Protein AF-A0A8T6WT85-F1 (afdb_monomer_lite)

Structure (mmCIF, N/CA/C/O backbone):
data_AF-A0A8T6WT85-F1
#
_entry.id   AF-A0A8T6WT85-F1
#
loop_
_atom_site.group_PDB
_atom_site.id
_atom_site.type_symbol
_atom_site.label_atom_id
_atom_site.label_alt_id
_atom_site.label_comp_id
_atom_site.label_asym_id
_atom_site.label_entity_id
_atom_site.label_seq_id
_atom_site.pdbx_PDB_ins_code
_atom_site.Cartn_x
_atom_site.Cartn_y
_atom_site.Cartn_z
_atom_site.occupancy
_atom_site.B_iso_or_equiv
_atom_site.auth_seq_id
_atom_site.auth_comp_id
_atom_site.auth_asym_id
_atom_site.auth_atom_id
_atom_site.pdbx_PDB_model_num
ATOM 1 N N . MET A 1 1 ? 33.514 -10.242 -22.398 1.00 63.69 1 MET A N 1
ATOM 2 C CA . MET A 1 1 ? 32.867 -10.923 -21.257 1.00 63.69 1 MET A CA 1
ATOM 3 C C . MET A 1 1 ? 32.675 -10.027 -20.034 1.00 63.69 1 MET A C 1
ATOM 5 O O . MET A 1 1 ? 31.531 -9.690 -19.778 1.00 63.69 1 MET A O 1
ATOM 9 N N . GLU A 1 2 ? 33.706 -9.584 -19.298 1.00 67.69 2 GLU A N 1
ATOM 10 C CA . GLU A 1 2 ? 33.487 -8.752 -18.084 1.00 67.69 2 GLU A CA 1
ATOM 11 C C . GLU A 1 2 ? 32.834 -7.386 -18.389 1.00 67.69 2 GLU A C 1
ATOM 13 O O . GLU A 1 2 ? 31.820 -7.047 -17.781 1.00 67.69 2 GLU A O 1
ATOM 18 N N . ASN A 1 3 ? 33.302 -6.681 -19.428 1.00 79.44 3 ASN A N 1
ATOM 19 C CA . ASN A 1 3 ? 32.714 -5.405 -19.875 1.00 79.44 3 ASN A CA 1
ATOM 20 C C . ASN A 1 3 ? 31.268 -5.525 -20.393 1.00 79.44 3 ASN A C 1
ATOM 22 O O . ASN A 1 3 ? 30.471 -4.600 -20.250 1.00 79.44 3 ASN A O 1
ATOM 26 N N . GLU A 1 4 ? 30.903 -6.658 -20.994 1.00 85.56 4 GLU A N 1
ATOM 27 C CA . GLU A 1 4 ? 29.537 -6.890 -21.487 1.00 85.56 4 GLU A CA 1
ATOM 28 C C . GLU A 1 4 ? 28.575 -7.153 -20.324 1.00 85.56 4 GLU A C 1
ATOM 30 O O . GLU A 1 4 ? 27.457 -6.642 -20.320 1.00 85.56 4 GLU A O 1
ATOM 35 N N . VAL A 1 5 ? 29.018 -7.890 -19.298 1.00 89.56 5 VAL A N 1
ATOM 36 C CA . VAL A 1 5 ? 28.224 -8.142 -18.085 1.00 89.56 5 VAL A CA 1
ATOM 37 C C . VAL A 1 5 ? 27.997 -6.853 -17.295 1.00 89.56 5 VAL A C 1
ATOM 39 O O . VAL A 1 5 ? 26.894 -6.635 -16.792 1.00 89.56 5 VAL A O 1
ATOM 42 N N . GLU A 1 6 ? 29.004 -5.987 -17.186 1.00 90.38 6 GLU A N 1
ATOM 43 C CA . GLU A 1 6 ? 28.862 -4.687 -16.521 1.00 90.38 6 GLU A CA 1
ATOM 44 C C . GLU A 1 6 ? 27.916 -3.753 -17.288 1.00 90.38 6 GLU A C 1
ATOM 46 O O . GLU A 1 6 ? 27.007 -3.171 -16.695 1.00 90.38 6 GLU A O 1
ATOM 51 N N . THR A 1 7 ? 28.043 -3.702 -18.617 1.00 91.31 7 THR A N 1
ATOM 52 C CA . THR A 1 7 ? 27.139 -2.922 -19.476 1.00 91.31 7 THR A CA 1
ATOM 53 C C . THR A 1 7 ? 25.688 -3.390 -19.326 1.00 91.31 7 THR A C 1
ATOM 55 O O . THR A 1 7 ? 24.792 -2.571 -19.129 1.00 91.31 7 THR A O 1
ATOM 58 N N . LEU A 1 8 ? 25.446 -4.707 -19.321 1.00 92.56 8 LEU A N 1
ATOM 59 C CA . LEU A 1 8 ? 24.108 -5.271 -19.114 1.00 92.56 8 LEU A CA 1
ATOM 60 C C . LEU A 1 8 ? 23.527 -4.921 -17.740 1.00 92.56 8 LEU A C 1
ATOM 62 O O . LEU A 1 8 ? 22.345 -4.589 -17.644 1.00 92.56 8 LEU A O 1
ATOM 66 N N . LYS A 1 9 ? 24.336 -4.970 -16.673 1.00 93.19 9 LYS A N 1
ATOM 67 C CA . LYS A 1 9 ? 23.891 -4.569 -15.328 1.00 93.19 9 LYS A CA 1
ATOM 68 C C . LYS A 1 9 ? 23.457 -3.106 -15.303 1.00 93.19 9 LYS A C 1
ATOM 70 O O . LYS A 1 9 ? 22.381 -2.816 -14.786 1.00 93.19 9 LYS A O 1
ATOM 75 N N . ASN A 1 10 ? 24.243 -2.218 -15.909 1.00 92.56 10 ASN A N 1
ATOM 76 C CA . ASN A 1 10 ? 23.917 -0.794 -15.977 1.00 92.56 10 ASN A CA 1
ATOM 77 C C . ASN A 1 10 ? 22.600 -0.559 -16.731 1.00 92.56 10 ASN A C 1
ATOM 79 O O . ASN A 1 10 ? 21.707 0.104 -16.205 1.00 92.56 10 ASN A O 1
ATOM 83 N N . SER A 1 11 ? 22.411 -1.194 -17.893 1.00 92.38 11 SER A N 1
ATOM 84 C CA . SER A 1 11 ? 21.152 -1.093 -18.646 1.00 92.38 11 SER A CA 1
ATOM 85 C C . SER A 1 11 ? 19.944 -1.639 -17.872 1.00 92.38 11 SER A C 1
ATOM 87 O O . SER A 1 11 ? 18.855 -1.070 -17.945 1.00 92.38 11 SER A O 1
ATOM 89 N N . ILE A 1 12 ? 20.107 -2.717 -17.096 1.00 94.25 12 ILE A N 1
ATOM 90 C CA . ILE A 1 12 ? 19.036 -3.255 -16.241 1.00 94.25 12 ILE A CA 1
ATOM 91 C C . ILE A 1 12 ? 18.649 -2.252 -15.147 1.00 94.25 12 ILE A C 1
ATOM 93 O O . ILE A 1 12 ? 17.458 -2.060 -14.891 1.00 94.25 12 ILE A O 1
ATOM 97 N N . GLU A 1 13 ? 19.619 -1.609 -14.499 1.00 94.06 13 GLU A N 1
ATOM 98 C CA . GLU A 1 13 ? 19.346 -0.615 -13.454 1.00 94.06 13 GLU A CA 1
ATOM 99 C C . GLU A 1 13 ? 18.691 0.658 -14.013 1.00 94.06 13 GLU A C 1
ATOM 101 O O . GLU A 1 13 ? 17.758 1.197 -13.404 1.00 94.06 13 GLU A O 1
ATOM 106 N N . GLU A 1 14 ? 19.086 1.097 -15.209 1.00 93.12 14 GLU A N 1
ATOM 107 C CA . GLU A 1 14 ? 18.413 2.187 -15.923 1.00 93.12 14 GLU A CA 1
ATOM 108 C C . GLU A 1 14 ? 16.959 1.829 -16.255 1.00 93.12 14 GLU A C 1
ATOM 110 O O . GLU A 1 14 ? 16.042 2.596 -15.945 1.00 93.12 14 GLU A O 1
ATOM 115 N N . LEU A 1 15 ? 16.716 0.635 -16.805 1.00 92.88 15 LEU A N 1
ATOM 116 C CA . LEU A 1 15 ? 15.365 0.155 -17.111 1.00 92.88 15 LEU A CA 1
ATOM 117 C C . LEU A 1 15 ? 14.492 0.064 -15.854 1.00 92.88 15 LEU A C 1
ATOM 119 O O . LEU A 1 15 ? 13.346 0.522 -15.867 1.00 92.88 15 LEU A O 1
ATOM 123 N N . LYS A 1 16 ? 15.025 -0.463 -14.743 1.00 88.25 16 LYS A N 1
ATOM 124 C CA . LYS A 1 16 ? 14.325 -0.478 -13.446 1.00 88.25 16 LYS A CA 1
ATOM 125 C C . LYS A 1 16 ? 13.972 0.935 -12.986 1.00 88.25 16 LYS A C 1
ATOM 127 O O . LYS A 1 16 ? 12.857 1.166 -12.513 1.00 88.25 16 LYS A O 1
ATOM 132 N N . SER A 1 17 ? 14.893 1.881 -13.148 1.00 88.75 17 SER A N 1
ATOM 133 C CA . SER A 1 17 ? 14.694 3.281 -12.767 1.00 88.75 17 SER A CA 1
ATOM 134 C C . SER A 1 17 ? 13.601 3.951 -13.603 1.00 88.75 17 SER A C 1
ATOM 136 O O . SER A 1 17 ? 12.717 4.608 -13.046 1.00 88.75 17 SER A O 1
ATOM 138 N N . LEU A 1 18 ? 13.589 3.725 -14.921 1.00 89.00 18 LEU A N 1
ATOM 139 C CA . LEU A 1 18 ? 12.552 4.225 -15.828 1.00 89.00 18 LEU A CA 1
ATOM 140 C C . LEU A 1 18 ? 11.178 3.619 -15.515 1.00 89.00 18 LEU A C 1
ATOM 142 O O . LEU A 1 18 ? 10.197 4.353 -15.370 1.00 89.00 18 LEU A O 1
ATOM 146 N N . LEU A 1 19 ? 11.105 2.297 -15.326 1.00 87.81 19 LEU A N 1
ATOM 147 C CA . LEU A 1 19 ? 9.871 1.606 -14.939 1.00 87.81 19 LEU A CA 1
ATOM 148 C C . LEU A 1 19 ? 9.319 2.147 -13.619 1.00 87.81 19 LEU A C 1
ATOM 150 O O . LEU A 1 19 ? 8.116 2.396 -13.499 1.00 87.81 19 LEU A O 1
ATOM 154 N N . LYS A 1 20 ? 10.195 2.391 -12.641 1.00 86.06 20 LYS A N 1
ATOM 155 C CA . LYS A 1 20 ? 9.823 3.007 -11.368 1.00 86.06 20 LYS A CA 1
ATOM 156 C C . LYS A 1 20 ? 9.299 4.433 -11.565 1.00 86.06 20 LYS A C 1
ATOM 158 O O . LYS A 1 20 ? 8.265 4.781 -10.997 1.00 86.06 20 LYS A O 1
ATOM 163 N N . ALA A 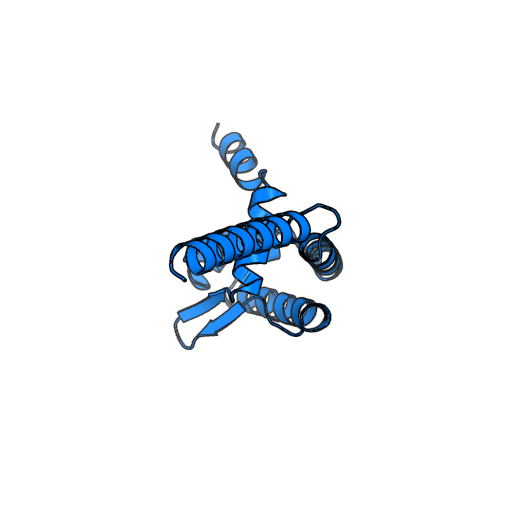1 21 ? 9.954 5.249 -12.390 1.00 85.38 21 ALA A N 1
ATOM 164 C CA . ALA A 1 21 ? 9.518 6.616 -12.670 1.00 85.38 21 ALA A CA 1
ATOM 165 C C . ALA A 1 21 ? 8.118 6.660 -13.308 1.00 85.38 21 ALA A C 1
ATOM 167 O O . ALA A 1 21 ? 7.263 7.422 -12.845 1.00 85.38 21 ALA A O 1
ATOM 168 N N . ILE A 1 22 ? 7.862 5.801 -14.301 1.00 87.81 22 ILE A N 1
ATOM 169 C CA . ILE A 1 22 ? 6.554 5.661 -14.961 1.00 87.81 22 ILE A CA 1
ATOM 170 C C . ILE A 1 22 ? 5.500 5.189 -13.957 1.00 87.81 22 ILE A C 1
ATOM 172 O O . ILE A 1 22 ? 4.434 5.801 -13.845 1.00 87.81 22 ILE A O 1
ATOM 176 N N . SER A 1 23 ? 5.820 4.151 -13.179 1.00 86.56 23 SER A N 1
ATOM 177 C CA . SER A 1 23 ? 4.916 3.556 -12.187 1.00 86.56 23 SER A CA 1
ATOM 178 C C . SER A 1 23 ? 4.429 4.569 -11.151 1.00 86.56 23 SER A C 1
ATOM 180 O O . SER A 1 23 ? 3.256 4.562 -10.777 1.00 86.56 23 SER A O 1
ATOM 182 N N . LEU A 1 24 ? 5.320 5.466 -10.716 1.00 86.25 24 LEU A N 1
ATOM 183 C CA . LEU A 1 24 ? 5.057 6.482 -9.694 1.00 86.25 24 LEU A CA 1
ATOM 184 C C . LEU A 1 24 ? 4.582 7.834 -10.266 1.00 86.25 24 LEU A C 1
ATOM 186 O O . LEU A 1 24 ? 4.491 8.814 -9.519 1.00 86.25 24 LEU A O 1
ATOM 190 N N . SER A 1 25 ? 4.337 7.924 -11.576 1.00 85.81 25 SER A N 1
ATOM 191 C CA . SER A 1 25 ? 3.861 9.141 -12.243 1.00 85.81 25 SER A CA 1
ATOM 192 C C . SER A 1 25 ? 2.349 9.355 -12.063 1.00 85.81 25 SER A C 1
ATOM 194 O O . SER A 1 25 ? 1.616 8.441 -11.686 1.00 85.81 25 SER A O 1
ATOM 196 N N . LYS A 1 26 ? 1.853 10.558 -12.388 1.00 79.06 26 LYS A N 1
ATOM 197 C CA . LYS A 1 26 ? 0.412 10.888 -12.348 1.00 79.06 26 LYS A CA 1
ATOM 198 C C . LYS A 1 26 ? -0.432 10.129 -13.378 1.00 79.06 26 LYS A C 1
ATOM 200 O O . LYS A 1 26 ? -1.643 10.092 -13.244 1.00 79.06 26 LYS A O 1
ATOM 205 N N . MET A 1 27 ? 0.179 9.537 -14.400 1.00 87.12 27 MET A N 1
ATOM 206 C CA . MET A 1 27 ? -0.513 8.663 -15.360 1.00 87.12 27 MET A CA 1
ATOM 207 C C . MET A 1 27 ? -0.231 7.181 -15.085 1.00 87.12 27 MET A C 1
ATOM 209 O O . MET A 1 27 ? -0.745 6.308 -15.780 1.00 87.12 27 MET A O 1
ATOM 213 N N . GLY A 1 28 ? 0.584 6.899 -14.066 1.00 90.44 28 GLY A N 1
ATOM 214 C CA . GLY A 1 28 ? 1.071 5.570 -13.756 1.00 90.44 28 GLY A CA 1
ATOM 215 C C . GLY A 1 28 ? 0.020 4.665 -13.110 1.00 90.44 28 GLY A C 1
ATOM 216 O O . GLY A 1 28 ? -0.981 5.133 -12.557 1.00 90.44 28 GLY A O 1
ATOM 217 N N . PRO A 1 29 ? 0.273 3.349 -13.112 1.00 92.31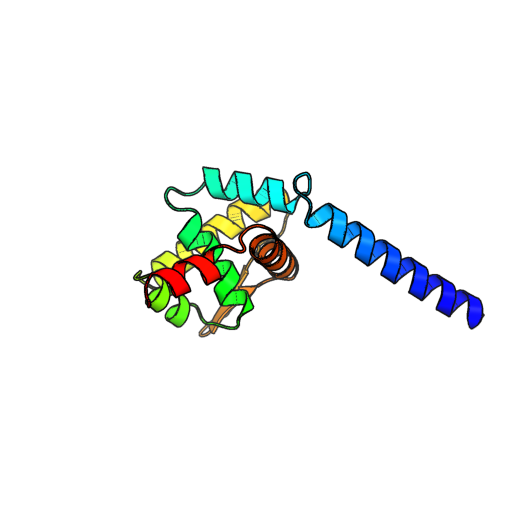 29 PRO A N 1
ATOM 218 C CA . PRO A 1 29 ? -0.615 2.350 -12.532 1.00 92.31 29 PRO A CA 1
ATOM 219 C C . PRO A 1 29 ? -0.930 2.602 -11.047 1.00 92.31 29 PRO A C 1
ATOM 221 O O . PRO A 1 29 ? -2.068 2.412 -10.625 1.00 92.31 29 PRO A O 1
ATOM 224 N N . PHE A 1 30 ? 0.015 3.115 -10.247 1.00 93.81 30 PHE A N 1
ATOM 225 C CA . PHE A 1 30 ? -0.256 3.416 -8.834 1.00 93.81 30 PHE A CA 1
ATOM 226 C C . PHE A 1 30 ? -1.129 4.656 -8.624 1.00 93.81 30 PHE A C 1
ATOM 228 O O . PHE A 1 30 ? -1.873 4.712 -7.643 1.00 93.81 30 PHE A O 1
ATOM 235 N N . HIS A 1 31 ? -1.109 5.616 -9.555 1.00 93.06 31 HIS A N 1
ATOM 236 C CA . HIS A 1 31 ? -2.083 6.703 -9.550 1.00 93.06 31 HIS A CA 1
ATOM 237 C C . HIS A 1 31 ? -3.492 6.167 -9.803 1.00 93.06 31 HIS A C 1
ATOM 239 O O . HIS A 1 31 ? -4.407 6.454 -9.035 1.00 93.06 31 HIS A O 1
ATOM 245 N N . GLN A 1 32 ? -3.653 5.321 -10.822 1.00 93.44 32 GLN A N 1
ATOM 246 C CA . GLN A 1 32 ? -4.942 4.710 -11.151 1.00 93.44 32 GLN A CA 1
ATOM 247 C C . GLN A 1 32 ? -5.475 3.835 -10.006 1.00 93.44 32 GLN A C 1
ATOM 249 O O . GLN A 1 32 ? -6.655 3.933 -9.659 1.00 93.44 32 GLN A O 1
ATOM 254 N N . LEU A 1 33 ? -4.606 3.044 -9.364 1.00 94.44 33 LEU A N 1
ATOM 255 C CA . LEU A 1 33 ? -4.956 2.294 -8.157 1.00 94.44 33 LEU A CA 1
ATOM 256 C C . LEU A 1 33 ? -5.438 3.233 -7.038 1.00 94.44 33 LEU A C 1
ATOM 258 O O . LEU A 1 33 ? -6.475 2.977 -6.427 1.00 94.44 33 LEU A O 1
ATOM 262 N N . ASN A 1 34 ? -4.719 4.329 -6.777 1.00 94.00 34 ASN A N 1
ATOM 263 C CA . ASN A 1 34 ? -5.100 5.293 -5.743 1.00 94.00 34 ASN A CA 1
ATOM 264 C C . ASN A 1 34 ? -6.473 5.918 -6.018 1.00 94.00 34 ASN A C 1
ATOM 266 O O . ASN A 1 34 ? -7.270 6.077 -5.099 1.00 94.00 34 ASN A O 1
ATOM 270 N N . GLU A 1 35 ? -6.785 6.234 -7.275 1.00 93.25 35 GLU A N 1
ATOM 271 C CA . GLU A 1 35 ? -8.106 6.744 -7.650 1.00 93.25 35 GLU A CA 1
ATOM 272 C C . GLU A 1 35 ? -9.214 5.701 -7.427 1.00 93.25 35 GLU A C 1
ATOM 274 O O . GLU A 1 35 ? -10.293 6.043 -6.938 1.00 93.25 35 GLU A O 1
ATOM 279 N N . ARG A 1 36 ? -8.952 4.412 -7.691 1.00 93.38 36 ARG A N 1
ATOM 280 C CA . ARG A 1 36 ? -9.892 3.328 -7.345 1.00 93.38 36 ARG A CA 1
ATOM 281 C C . ARG A 1 36 ? -10.089 3.204 -5.836 1.00 93.38 36 ARG A C 1
ATOM 283 O O . ARG A 1 36 ? -11.224 3.101 -5.376 1.00 93.38 36 ARG A O 1
ATOM 290 N N . ILE A 1 37 ? -9.010 3.285 -5.059 1.00 93.19 37 ILE A N 1
ATOM 291 C CA . ILE A 1 37 ? -9.074 3.281 -3.593 1.00 93.19 37 ILE A CA 1
ATOM 292 C C . ILE A 1 37 ? -9.885 4.483 -3.096 1.00 93.19 37 ILE A C 1
ATOM 294 O O . ILE A 1 37 ? -10.791 4.313 -2.291 1.00 93.19 37 ILE A O 1
ATOM 298 N N . LYS A 1 38 ? -9.665 5.694 -3.610 1.00 91.94 38 LYS A N 1
ATOM 299 C CA . LYS A 1 38 ? -10.472 6.862 -3.215 1.00 91.94 38 LYS A CA 1
ATOM 300 C C .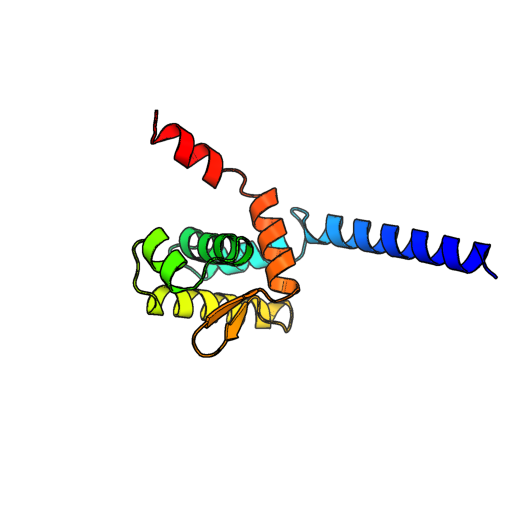 LYS A 1 38 ? -11.968 6.661 -3.451 1.00 91.94 38 LYS A C 1
ATOM 302 O O . LYS A 1 38 ? -12.764 7.018 -2.592 1.00 91.94 38 LYS A O 1
ATOM 307 N N . LYS A 1 39 ? -12.351 6.039 -4.570 1.00 91.00 39 LYS A N 1
ATOM 308 C CA . LYS A 1 39 ? -13.756 5.710 -4.873 1.00 91.00 39 LYS A CA 1
ATOM 309 C C . LYS A 1 39 ? -14.315 4.602 -3.974 1.00 91.00 39 LYS A C 1
ATOM 311 O O . LYS A 1 39 ? -15.497 4.617 -3.648 1.00 91.00 39 LYS A O 1
ATOM 316 N N . GLY A 1 40 ? -13.476 3.652 -3.564 1.00 87.12 40 GLY A N 1
ATOM 317 C CA . GLY A 1 40 ? -13.870 2.504 -2.746 1.00 87.12 40 GLY A CA 1
ATOM 318 C C . GLY A 1 40 ? -14.078 2.801 -1.258 1.00 87.12 40 GLY A C 1
ATOM 319 O O . GLY A 1 40 ? -14.626 1.958 -0.550 1.00 87.12 40 GLY A O 1
ATOM 320 N N . PHE A 1 41 ? -13.667 3.968 -0.752 1.00 89.06 41 PHE A N 1
ATOM 321 C CA . PHE A 1 41 ? -13.707 4.280 0.679 1.00 89.06 41 PHE A CA 1
ATOM 322 C C . PHE A 1 41 ? -14.368 5.631 0.965 1.00 89.06 41 PHE A C 1
ATOM 324 O O . PHE A 1 41 ? -13.989 6.650 0.405 1.00 89.06 41 PHE A O 1
ATOM 331 N N . ARG A 1 42 ? -15.267 5.671 1.962 1.00 82.31 42 ARG A N 1
ATOM 332 C CA . ARG A 1 42 ? -15.827 6.934 2.492 1.00 82.31 42 ARG A CA 1
ATOM 333 C C . ARG A 1 42 ? -14.757 7.842 3.116 1.00 82.31 42 ARG A C 1
ATOM 335 O O . ARG A 1 42 ? -14.893 9.056 3.107 1.00 82.31 42 ARG A O 1
ATOM 342 N N . SER A 1 43 ? -13.704 7.242 3.672 1.00 80.94 43 SER A N 1
ATOM 343 C CA . SER A 1 43 ? -12.506 7.930 4.161 1.00 80.94 43 SER A CA 1
ATOM 344 C C . SER A 1 43 ? -11.284 7.171 3.657 1.00 80.94 43 SER A C 1
ATOM 346 O O . SER A 1 43 ? -10.827 6.210 4.284 1.00 80.94 43 SER A O 1
ATOM 348 N N . SER A 1 44 ? -10.804 7.560 2.476 1.00 88.19 44 SER A N 1
ATOM 349 C CA . SER A 1 44 ? -9.611 6.977 1.861 1.00 88.19 44 SER A CA 1
ATOM 350 C C . SER A 1 44 ? -8.329 7.368 2.595 1.00 88.19 44 SER A C 1
ATOM 352 O O . SER A 1 44 ? -7.391 6.583 2.600 1.00 88.19 44 SER A O 1
ATOM 354 N N . GLU A 1 45 ? -8.315 8.530 3.261 1.00 90.06 45 GLU A N 1
ATOM 355 C CA . GLU A 1 45 ? -7.168 9.051 4.020 1.00 90.06 45 GLU A CA 1
ATOM 356 C C . GLU A 1 45 ? -6.697 8.031 5.062 1.00 90.06 45 GLU A C 1
ATOM 358 O O . GLU A 1 45 ? -5.589 7.519 4.938 1.00 90.06 45 GLU A O 1
ATOM 363 N N . LYS A 1 46 ? -7.582 7.582 5.969 1.00 90.94 46 LYS A N 1
ATOM 364 C CA . LYS A 1 46 ? -7.242 6.561 6.981 1.00 90.94 46 LYS A CA 1
ATOM 365 C C . LYS A 1 46 ? -6.712 5.254 6.369 1.00 90.94 46 LYS A C 1
ATOM 367 O O . LYS A 1 46 ? -5.870 4.594 6.970 1.00 90.94 46 LYS A O 1
ATOM 372 N N . ALA A 1 47 ? -7.207 4.861 5.192 1.00 92.06 47 ALA A N 1
ATOM 373 C CA . ALA A 1 47 ? -6.743 3.657 4.502 1.00 92.06 47 ALA A CA 1
ATOM 374 C C . ALA A 1 47 ? -5.322 3.848 3.934 1.00 92.06 47 ALA A C 1
ATOM 376 O O . ALA A 1 47 ? -4.447 3.010 4.143 1.00 92.06 47 ALA A O 1
ATOM 377 N N . THR A 1 48 ? -5.057 4.985 3.287 1.00 94.62 48 THR A N 1
ATOM 378 C CA . THR A 1 48 ? -3.720 5.323 2.780 1.00 94.62 48 THR A CA 1
ATOM 379 C C . THR A 1 48 ? -2.705 5.555 3.900 1.00 94.62 48 THR A C 1
ATOM 381 O O . THR A 1 48 ? -1.569 5.096 3.782 1.00 94.62 48 THR A O 1
ATOM 384 N N . THR A 1 49 ? -3.109 6.164 5.021 1.00 94.19 49 THR A N 1
ATOM 385 C CA . THR A 1 49 ? -2.256 6.331 6.205 1.00 94.19 49 THR A CA 1
ATOM 386 C C . THR A 1 49 ? -1.845 4.971 6.769 1.00 94.19 49 THR A C 1
ATOM 388 O O . THR A 1 49 ? -0.677 4.782 7.091 1.00 94.19 49 THR A O 1
ATOM 391 N N . ALA A 1 50 ? -2.746 3.980 6.814 1.00 95.19 50 ALA A N 1
ATOM 392 C CA . ALA A 1 50 ? -2.396 2.631 7.267 1.00 95.19 50 ALA A CA 1
ATOM 393 C C . ALA A 1 50 ? -1.264 2.006 6.426 1.00 95.19 50 ALA A C 1
ATOM 395 O O . ALA A 1 50 ? -0.325 1.449 6.987 1.00 95.19 50 ALA A O 1
ATOM 396 N N . ILE A 1 51 ? -1.292 2.155 5.095 1.00 96.62 51 ILE A N 1
ATOM 397 C CA . ILE A 1 51 ? -0.203 1.691 4.213 1.00 96.62 51 ILE A CA 1
ATOM 398 C C . ILE A 1 51 ? 1.118 2.420 4.499 1.00 96.62 51 ILE A C 1
ATOM 400 O O . ILE A 1 51 ? 2.174 1.785 4.552 1.00 96.62 51 ILE A O 1
ATOM 404 N N . ILE A 1 52 ? 1.075 3.741 4.694 1.00 95.56 52 ILE A N 1
ATOM 405 C CA . ILE A 1 52 ? 2.267 4.543 5.007 1.00 95.56 52 ILE A CA 1
ATOM 406 C C . ILE A 1 52 ? 2.883 4.104 6.339 1.00 95.56 52 ILE A C 1
ATOM 408 O O . ILE A 1 52 ? 4.099 3.963 6.445 1.00 95.56 52 ILE A O 1
ATOM 412 N N . GLU A 1 53 ? 2.064 3.866 7.358 1.00 95.06 53 GLU A N 1
ATOM 413 C CA . GLU A 1 53 ? 2.546 3.467 8.680 1.00 95.06 53 GLU A CA 1
ATOM 414 C C . GLU A 1 53 ? 3.077 2.025 8.693 1.00 95.06 53 GLU A C 1
ATOM 416 O O . GLU A 1 53 ? 4.110 1.776 9.314 1.00 95.06 53 GLU A O 1
ATOM 421 N N . LEU A 1 54 ? 2.483 1.109 7.915 1.00 95.75 54 LEU A N 1
ATOM 422 C CA . LEU A 1 54 ? 3.066 -0.218 7.673 1.00 95.75 54 LEU A CA 1
ATOM 423 C C . LEU A 1 54 ? 4.460 -0.120 7.035 1.00 95.75 54 LEU A C 1
ATOM 425 O O . LEU A 1 54 ? 5.358 -0.878 7.398 1.00 95.75 54 LEU A O 1
ATOM 429 N N . ARG A 1 55 ? 4.684 0.832 6.113 1.00 95.44 55 ARG A N 1
ATOM 430 C CA . ARG A 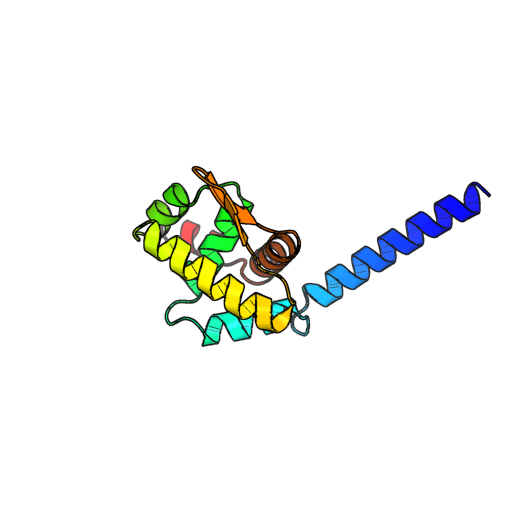1 55 ? 6.018 1.072 5.522 1.00 95.44 55 ARG A CA 1
ATOM 431 C C . ARG A 1 55 ? 7.041 1.503 6.575 1.00 95.44 55 ARG A C 1
ATOM 433 O O . ARG A 1 55 ? 8.212 1.160 6.448 1.00 95.44 55 ARG A O 1
ATOM 440 N N . LYS A 1 56 ? 6.608 2.237 7.603 1.00 93.56 56 LYS A N 1
ATOM 441 C CA . LYS A 1 56 ? 7.450 2.664 8.734 1.00 93.56 56 LYS A CA 1
ATOM 442 C C . LYS A 1 56 ? 7.724 1.538 9.739 1.00 93.56 56 LYS A C 1
ATOM 444 O O . LYS A 1 56 ? 8.429 1.772 10.712 1.00 93.56 56 LYS A O 1
ATOM 449 N N . GLY A 1 57 ? 7.183 0.340 9.512 1.00 92.81 57 GLY A N 1
ATOM 450 C CA . GLY A 1 57 ? 7.378 -0.823 10.374 1.00 92.81 57 GLY A CA 1
ATOM 451 C C . GLY A 1 57 ? 6.391 -0.924 11.534 1.00 92.81 57 GLY A C 1
ATOM 452 O O . GLY A 1 57 ? 6.590 -1.779 12.391 1.00 92.81 57 GLY A O 1
ATOM 453 N N . LYS A 1 58 ? 5.341 -0.091 11.564 1.00 93.44 58 LYS A N 1
ATOM 454 C CA . LYS A 1 58 ? 4.323 -0.160 12.616 1.00 93.44 58 LYS A CA 1
ATOM 455 C C . LYS A 1 58 ? 3.433 -1.377 12.457 1.00 93.44 58 LYS A C 1
ATOM 457 O O . LYS A 1 58 ? 3.063 -1.742 11.339 1.00 93.44 58 LYS A O 1
ATOM 462 N N . ASP A 1 59 ? 3.036 -1.959 13.578 1.00 93.25 59 ASP A N 1
ATOM 463 C CA . ASP A 1 59 ? 2.069 -3.043 13.595 1.00 93.25 59 ASP A CA 1
ATOM 464 C C . ASP A 1 59 ? 0.616 -2.534 13.489 1.00 93.25 59 ASP A C 1
ATOM 466 O O . ASP A 1 59 ? 0.307 -1.341 13.536 1.00 93.25 59 ASP A O 1
ATOM 470 N N . THR A 1 60 ? -0.328 -3.461 13.315 1.00 93.00 60 THR A N 1
ATOM 471 C CA . THR A 1 60 ? -1.751 -3.117 13.164 1.00 93.00 60 THR A CA 1
ATOM 472 C C . THR A 1 60 ? -2.348 -2.437 14.399 1.00 93.00 60 THR A C 1
ATOM 474 O O . THR A 1 60 ? -3.306 -1.681 14.251 1.00 93.00 60 THR A O 1
ATOM 477 N N . LYS A 1 61 ? -1.827 -2.708 15.600 1.00 92.81 61 LYS A N 1
ATOM 478 C CA . LYS A 1 61 ? -2.306 -2.098 16.843 1.00 92.81 61 LYS A CA 1
ATOM 479 C C . LYS A 1 61 ? -1.836 -0.647 16.926 1.00 92.81 61 LYS A C 1
ATOM 481 O O . LYS A 1 61 ? -2.671 0.231 17.093 1.00 92.81 61 LYS A O 1
ATOM 486 N N . GLU A 1 62 ? -0.557 -0.386 16.679 1.00 94.62 62 GLU A N 1
ATOM 487 C CA . GLU A 1 62 ? -0.002 0.973 16.650 1.00 94.62 62 GLU A CA 1
ATOM 488 C C . GLU A 1 62 ? -0.689 1.860 15.600 1.00 94.62 62 GLU A C 1
ATOM 490 O O . GLU A 1 62 ? -0.917 3.053 15.811 1.00 94.62 62 GLU A O 1
ATOM 495 N N . ILE A 1 63 ? -1.044 1.278 14.450 1.00 95.44 63 ILE A N 1
ATOM 496 C CA . ILE A 1 63 ? -1.811 1.972 13.409 1.00 95.44 63 ILE A CA 1
ATOM 497 C C . ILE A 1 63 ? -3.230 2.283 13.887 1.00 95.44 63 ILE A C 1
ATOM 499 O O . ILE A 1 63 ? -3.742 3.367 13.612 1.00 95.44 63 ILE A O 1
ATOM 503 N N . ALA A 1 64 ? -3.874 1.341 14.574 1.00 94.44 64 ALA A N 1
ATOM 504 C CA . ALA A 1 64 ? -5.224 1.513 15.098 1.00 94.44 64 ALA A CA 1
ATOM 505 C C . ALA A 1 64 ? -5.283 2.662 16.112 1.00 94.44 64 ALA A C 1
ATOM 507 O O . ALA A 1 64 ? -6.120 3.553 15.963 1.00 94.44 64 ALA A O 1
ATOM 508 N N . ASP A 1 65 ? -4.321 2.692 17.037 1.00 95.19 65 ASP A N 1
ATOM 509 C CA . ASP A 1 65 ? -4.173 3.746 18.041 1.00 95.19 65 ASP A CA 1
ATOM 510 C C . ASP A 1 65 ? -3.953 5.114 17.370 1.00 95.19 65 ASP A C 1
ATOM 512 O O . ASP A 1 65 ? -4.628 6.089 17.691 1.00 95.19 65 ASP A O 1
ATOM 516 N N . LYS A 1 66 ? -3.081 5.189 16.352 1.00 93.69 66 LYS A N 1
ATOM 517 C CA . LYS A 1 66 ? -2.837 6.433 15.599 1.00 93.69 66 LYS A CA 1
ATOM 518 C C . LYS A 1 66 ? -4.071 6.940 14.845 1.00 93.69 66 LYS A C 1
ATOM 520 O O . LYS A 1 66 ? -4.233 8.144 14.663 1.00 93.69 66 LYS A O 1
ATOM 525 N N . LEU A 1 67 ? -4.895 6.032 14.332 1.00 93.00 67 LEU A N 1
ATOM 526 C CA . LEU A 1 67 ? -6.067 6.374 13.527 1.00 93.00 67 LEU A CA 1
ATOM 527 C C . LEU A 1 67 ? -7.338 6.576 14.361 1.00 93.00 67 LEU A C 1
ATOM 529 O O . LEU A 1 67 ? -8.382 6.881 13.763 1.00 93.00 67 LEU A O 1
ATOM 533 N N . ASP A 1 68 ? -7.247 6.401 15.682 1.00 93.81 68 ASP A N 1
ATOM 534 C CA . ASP A 1 68 ? -8.364 6.404 16.628 1.00 93.81 68 ASP A CA 1
ATOM 535 C C . ASP A 1 68 ? -9.501 5.478 16.156 1.00 93.81 68 ASP A C 1
ATOM 537 O O . ASP A 1 68 ? -10.631 5.883 15.873 1.00 93.81 68 ASP A O 1
ATOM 541 N N . VAL A 1 69 ? -9.151 4.212 15.907 1.00 93.50 69 VAL A N 1
ATOM 542 C CA . VAL A 1 69 ? -10.085 3.157 15.486 1.00 93.50 69 VAL A CA 1
ATOM 543 C C . VAL A 1 69 ? -9.695 1.821 16.111 1.00 93.50 69 VAL A C 1
ATOM 545 O O . VAL A 1 69 ? -8.557 1.612 16.508 1.00 93.50 69 VAL A O 1
ATOM 548 N N . GLY A 1 70 ? -10.613 0.853 16.134 1.00 94.50 70 GLY A N 1
ATOM 549 C CA . GLY A 1 70 ? -10.275 -0.505 16.566 1.00 94.50 70 GLY A CA 1
ATOM 550 C C . GLY A 1 70 ? -9.339 -1.237 15.578 1.00 94.50 70 GLY A C 1
ATOM 551 O O . GLY A 1 70 ? -9.489 -1.069 14.363 1.00 94.50 70 GLY A O 1
ATOM 552 N N . PRO A 1 71 ? -8.456 -2.152 16.039 1.00 93.75 71 PRO A N 1
ATOM 553 C CA . PRO A 1 71 ? -7.569 -2.937 15.166 1.00 93.75 71 PRO A CA 1
ATOM 554 C C . PRO A 1 71 ? -8.296 -3.726 14.072 1.00 93.75 71 PRO A C 1
ATOM 556 O O . PRO A 1 71 ? -7.766 -3.921 12.980 1.00 93.75 71 PRO A O 1
ATOM 559 N N . ARG A 1 72 ? -9.533 -4.162 14.342 1.00 93.75 72 ARG A N 1
ATOM 560 C CA . ARG A 1 72 ? -10.391 -4.812 13.344 1.00 93.75 72 ARG A CA 1
ATOM 561 C C . ARG A 1 72 ? -10.697 -3.880 12.171 1.00 93.75 72 ARG A C 1
ATOM 563 O O . ARG A 1 72 ? -10.541 -4.290 11.032 1.00 93.75 72 ARG A O 1
ATOM 570 N N . ALA A 1 73 ? -11.023 -2.618 12.445 1.00 94.00 73 ALA A N 1
ATOM 571 C CA . ALA A 1 73 ? -11.312 -1.638 11.404 1.00 94.00 73 ALA A CA 1
ATOM 572 C C . ALA A 1 73 ? -10.086 -1.347 10.522 1.00 94.00 73 ALA A C 1
ATOM 574 O O . ALA A 1 73 ? -10.245 -1.101 9.328 1.00 94.00 73 ALA A O 1
ATOM 575 N N . VAL A 1 74 ? -8.868 -1.400 11.077 1.00 94.88 74 VAL A N 1
ATOM 576 C CA . VAL A 1 74 ? -7.632 -1.313 10.280 1.00 94.88 74 VAL A CA 1
ATOM 577 C C . VAL A 1 74 ? -7.510 -2.519 9.350 1.00 94.88 74 VAL A C 1
ATOM 579 O O . VAL A 1 74 ? -7.319 -2.333 8.152 1.00 94.88 74 VAL A O 1
ATOM 582 N N . ARG A 1 75 ? -7.680 -3.745 9.866 1.00 94.12 75 ARG A N 1
ATOM 583 C CA . ARG A 1 75 ? -7.631 -4.968 9.040 1.00 94.12 75 ARG A CA 1
ATOM 584 C C . ARG A 1 75 ? -8.677 -4.954 7.934 1.00 94.12 75 ARG A C 1
ATOM 586 O O . ARG A 1 75 ? -8.338 -5.239 6.794 1.00 94.12 75 ARG A O 1
ATOM 593 N N . ASP A 1 76 ? -9.907 -4.555 8.242 1.00 94.06 76 ASP A N 1
ATOM 594 C CA . ASP A 1 76 ? -10.989 -4.480 7.259 1.00 94.06 76 ASP A CA 1
ATOM 595 C C . ASP A 1 76 ? -10.653 -3.478 6.141 1.00 94.06 76 ASP A C 1
ATOM 597 O O . ASP A 1 76 ? -10.895 -3.747 4.965 1.00 94.06 76 ASP A O 1
ATOM 601 N N . LYS A 1 77 ? -10.015 -2.345 6.477 1.00 94.88 77 LYS A N 1
ATOM 602 C CA . LYS A 1 77 ? -9.507 -1.408 5.463 1.00 94.88 77 LYS A CA 1
ATOM 603 C C . LYS A 1 77 ? -8.409 -2.030 4.611 1.00 94.88 77 LYS A C 1
ATOM 605 O O . LYS A 1 77 ? -8.478 -1.922 3.392 1.00 94.88 77 LYS A O 1
ATOM 610 N N . LEU A 1 78 ? -7.424 -2.683 5.225 1.00 95.75 78 LEU A N 1
ATOM 611 C CA . LEU A 1 78 ? -6.315 -3.314 4.504 1.00 95.75 78 LEU A CA 1
ATOM 612 C C . LEU A 1 78 ? -6.793 -4.453 3.593 1.00 95.75 78 LEU A C 1
ATOM 614 O O . LEU A 1 78 ? -6.340 -4.547 2.457 1.00 95.75 78 LEU A O 1
ATOM 618 N N . ASN A 1 79 ? -7.747 -5.266 4.050 1.00 95.19 79 ASN A N 1
ATOM 619 C CA . ASN A 1 79 ? -8.359 -6.327 3.251 1.00 95.19 79 ASN A CA 1
ATOM 620 C C . ASN A 1 79 ? -9.105 -5.754 2.047 1.00 95.19 79 ASN A C 1
ATOM 622 O O . ASN A 1 79 ? -8.866 -6.180 0.924 1.00 95.19 79 ASN A O 1
ATOM 626 N N . ARG A 1 80 ? -9.905 -4.703 2.243 1.00 95.12 80 ARG A N 1
ATOM 627 C CA . ARG A 1 80 ? -10.592 -4.041 1.130 1.00 95.12 80 ARG A CA 1
ATOM 628 C C . ARG A 1 80 ? -9.627 -3.366 0.148 1.00 95.12 80 ARG A C 1
ATOM 630 O O . ARG A 1 80 ? -9.878 -3.337 -1.050 1.00 95.12 80 ARG A O 1
ATOM 637 N N . MET A 1 81 ? -8.501 -2.832 0.623 1.00 95.88 81 MET A N 1
ATOM 638 C CA . MET A 1 81 ? -7.447 -2.343 -0.275 1.00 95.88 81 MET A CA 1
ATOM 639 C C . MET A 1 81 ? -6.790 -3.484 -1.060 1.00 95.88 81 MET A C 1
ATOM 641 O O . MET A 1 81 ? -6.456 -3.293 -2.226 1.00 95.88 81 MET A O 1
ATOM 645 N N . ASN A 1 82 ? -6.612 -4.653 -0.441 1.00 96.69 82 ASN A N 1
ATOM 646 C CA . ASN A 1 82 ? -6.100 -5.842 -1.114 1.00 96.69 82 ASN A CA 1
ATOM 647 C C . ASN A 1 82 ? -7.061 -6.354 -2.190 1.00 96.69 82 ASN A C 1
ATOM 649 O O . ASN A 1 82 ? -6.577 -6.744 -3.241 1.00 96.69 82 ASN A O 1
ATOM 653 N N . GLU A 1 83 ? -8.376 -6.317 -1.962 1.00 95.56 83 GLU A N 1
ATOM 654 C CA . GLU A 1 83 ? -9.388 -6.657 -2.978 1.00 95.56 83 GLU A CA 1
ATOM 655 C C . GLU A 1 83 ? -9.257 -5.738 -4.202 1.00 95.56 83 GLU A C 1
ATOM 657 O O . GLU A 1 83 ? -9.043 -6.209 -5.314 1.00 95.56 83 GLU A O 1
ATOM 662 N N . ILE A 1 84 ? -9.246 -4.416 -3.984 1.00 94.94 84 ILE A N 1
ATOM 663 C CA . ILE A 1 84 ? -9.106 -3.430 -5.071 1.00 94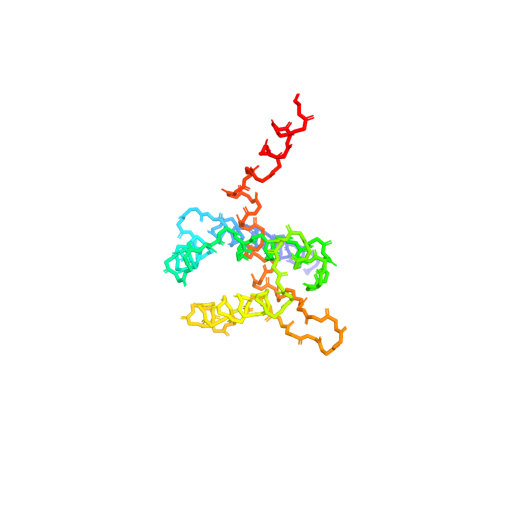.94 84 ILE A CA 1
ATOM 664 C C . ILE A 1 84 ? -7.779 -3.601 -5.829 1.00 94.94 84 ILE A C 1
ATOM 666 O O . ILE A 1 84 ? -7.723 -3.399 -7.042 1.00 94.94 84 ILE A O 1
ATOM 670 N N . ALA A 1 85 ? -6.696 -3.921 -5.117 1.00 94.75 85 ALA A N 1
ATOM 671 C CA . ALA A 1 85 ? -5.395 -4.160 -5.730 1.00 94.75 85 ALA A CA 1
ATOM 672 C C . ALA A 1 85 ? -5.328 -5.504 -6.465 1.00 94.75 85 ALA A C 1
ATOM 674 O O . ALA A 1 85 ? -4.711 -5.561 -7.524 1.00 94.75 85 ALA A O 1
ATOM 675 N N . GLY A 1 86 ? -5.986 -6.546 -5.952 1.00 93.12 86 GLY A N 1
ATOM 676 C CA . GLY A 1 86 ? -6.125 -7.840 -6.616 1.00 93.12 86 GLY A CA 1
ATOM 677 C C . GLY A 1 86 ? -6.765 -7.688 -7.993 1.00 93.12 86 GLY A C 1
ATOM 678 O O . GLY A 1 86 ? -6.188 -8.126 -8.980 1.00 93.12 86 GLY A O 1
ATOM 679 N N . ASP A 1 87 ? -7.850 -6.921 -8.087 1.00 89.25 87 ASP A N 1
ATOM 680 C CA . ASP A 1 87 ? -8.531 -6.639 -9.359 1.00 89.25 87 ASP A CA 1
ATOM 681 C C . ASP A 1 87 ? -7.680 -5.844 -10.371 1.00 89.25 87 ASP A C 1
ATOM 683 O O . ASP A 1 87 ? -8.049 -5.726 -11.541 1.00 89.25 87 ASP A O 1
ATOM 687 N N . PHE A 1 88 ? -6.582 -5.219 -9.931 1.00 86.56 88 PHE A N 1
ATOM 688 C CA . PHE A 1 88 ? -5.771 -4.320 -10.760 1.00 86.56 88 PHE A CA 1
ATOM 689 C C . PHE A 1 88 ? -4.372 -4.862 -11.079 1.00 86.56 88 PHE A C 1
ATOM 691 O O . PHE A 1 88 ? -3.860 -4.633 -12.171 1.00 86.56 88 PHE A O 1
ATOM 698 N N . PHE A 1 89 ? -3.747 -5.560 -10.133 1.00 89.38 89 PHE A N 1
ATOM 699 C CA . PHE A 1 89 ? -2.373 -6.060 -10.215 1.00 89.38 89 PHE A CA 1
ATOM 700 C C . PHE A 1 89 ? -2.270 -7.580 -10.053 1.00 89.38 89 PHE A C 1
ATOM 702 O O . PHE A 1 89 ? -1.151 -8.088 -10.015 1.00 89.38 89 PHE A O 1
ATOM 709 N N . ASP A 1 90 ? -3.395 -8.286 -9.881 1.00 92.38 90 ASP A N 1
ATOM 710 C CA . ASP A 1 90 ? -3.432 -9.707 -9.499 1.00 92.38 90 ASP A CA 1
ATOM 711 C C . ASP A 1 90 ? -2.578 -9.995 -8.245 1.00 92.38 90 ASP A C 1
ATOM 713 O O . ASP A 1 90 ? -1.943 -11.034 -8.073 1.00 92.38 90 ASP A O 1
ATOM 717 N N . SER A 1 91 ? -2.476 -8.992 -7.364 1.00 94.19 91 SER A N 1
ATOM 718 C CA . SER A 1 91 ? -1.590 -9.037 -6.208 1.00 94.19 91 SER A CA 1
ATOM 719 C C . SER A 1 91 ? -2.074 -8.122 -5.082 1.00 94.19 91 SER A C 1
ATOM 721 O O . SER A 1 91 ? -2.430 -6.966 -5.331 1.00 94.19 91 SER A O 1
ATOM 723 N N . PRO A 1 92 ? -2.054 -8.585 -3.818 1.00 96.81 92 PRO A N 1
ATOM 724 C CA . PRO A 1 92 ? -2.445 -7.760 -2.683 1.00 96.81 92 PRO A CA 1
ATOM 725 C C . PRO A 1 92 ? -1.348 -6.750 -2.312 1.00 96.81 92 PRO A C 1
ATOM 727 O O . PRO A 1 92 ? -0.154 -6.995 -2.497 1.00 96.81 92 PRO A O 1
ATOM 730 N N . LEU A 1 93 ? -1.734 -5.635 -1.683 1.00 97.12 93 LEU A N 1
ATOM 731 C CA . LEU A 1 93 ? -0.793 -4.645 -1.134 1.00 97.12 93 LEU A CA 1
ATOM 732 C C . LEU A 1 93 ? -0.177 -5.104 0.189 1.00 97.12 93 LEU A C 1
ATOM 734 O O . LEU A 1 93 ? 0.949 -4.741 0.525 1.00 97.12 93 LEU A O 1
ATOM 738 N N . THR A 1 94 ? -0.918 -5.888 0.966 1.00 97.38 94 THR A N 1
ATOM 739 C CA . THR A 1 94 ? -0.494 -6.369 2.280 1.00 97.38 94 THR A CA 1
ATOM 740 C C . THR A 1 94 ? -0.767 -7.855 2.449 1.00 97.38 94 THR A C 1
ATOM 742 O O . THR A 1 94 ? -1.691 -8.397 1.848 1.00 97.38 94 THR A O 1
ATOM 745 N N . ARG A 1 95 ? -0.001 -8.519 3.313 1.00 95.31 95 ARG A N 1
ATOM 746 C CA . ARG A 1 95 ? -0.272 -9.891 3.759 1.00 95.31 95 ARG A CA 1
ATOM 747 C C . ARG A 1 95 ? -0.431 -9.931 5.269 1.00 95.31 95 ARG A C 1
ATOM 749 O O . ARG A 1 95 ? 0.353 -9.313 5.987 1.00 95.31 95 ARG A O 1
ATOM 756 N N . GLY A 1 96 ? -1.435 -10.669 5.733 1.00 92.25 96 GLY A N 1
ATOM 757 C CA . GLY A 1 96 ? -1.614 -10.958 7.149 1.00 92.25 96 GLY A CA 1
ATOM 758 C C . GLY A 1 96 ? -0.552 -11.943 7.639 1.00 92.25 96 GLY A C 1
ATOM 759 O O . GLY A 1 96 ? -0.301 -12.960 6.998 1.00 92.25 96 GLY A O 1
ATOM 760 N N . ILE A 1 97 ? 0.059 -11.649 8.781 1.00 88.69 97 ILE A N 1
ATOM 761 C CA . ILE A 1 97 ? 0.963 -12.536 9.505 1.00 88.69 97 ILE A CA 1
ATOM 762 C C . ILE A 1 97 ? 0.320 -12.869 10.857 1.00 88.69 97 ILE A C 1
ATOM 764 O O . ILE A 1 97 ? 0.009 -11.952 11.632 1.00 88.69 97 ILE A O 1
ATOM 768 N N . PRO A 1 98 ? 0.155 -14.163 11.190 1.00 83.94 98 PRO A N 1
ATOM 769 C CA . PRO A 1 98 ? -0.344 -14.577 12.494 1.00 83.94 98 PRO A CA 1
ATOM 770 C C . PRO A 1 98 ? 0.420 -13.889 13.628 1.00 83.94 98 PRO A C 1
ATOM 772 O O . PRO A 1 98 ? 1.650 -13.864 13.635 1.00 83.94 98 PRO A O 1
ATOM 775 N N . ARG A 1 99 ? -0.315 -13.318 14.589 1.00 77.75 99 ARG A N 1
ATOM 776 C CA . ARG A 1 99 ? 0.214 -12.613 15.776 1.00 77.75 99 ARG A CA 1
ATOM 777 C C . ARG A 1 99 ? 1.018 -11.326 15.512 1.00 77.75 99 ARG A C 1
ATOM 779 O O . ARG A 1 99 ? 1.327 -10.642 16.477 1.00 77.75 99 ARG A O 1
ATOM 786 N N . LYS A 1 100 ? 1.318 -10.970 14.255 1.00 76.56 100 LYS A N 1
ATOM 787 C CA . LYS A 1 100 ? 2.074 -9.751 13.890 1.00 76.56 100 LYS A CA 1
ATOM 788 C C . LYS A 1 100 ? 1.258 -8.710 13.114 1.00 76.56 100 LYS A C 1
ATOM 790 O O . LYS A 1 100 ? 1.732 -7.603 12.902 1.00 76.56 100 LYS A O 1
ATOM 795 N N . GLY A 1 101 ? 0.030 -9.035 12.704 1.00 87.50 101 GLY A N 1
A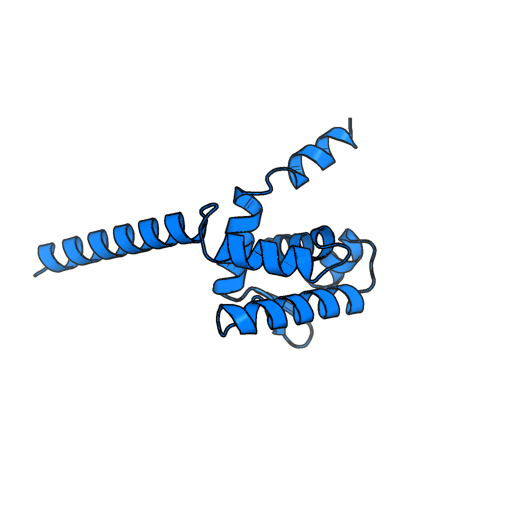TOM 796 C CA . GLY A 1 101 ? -0.833 -8.097 11.983 1.00 87.50 101 GLY A CA 1
ATOM 797 C C . GLY A 1 101 ? -0.630 -8.187 10.475 1.00 87.50 101 GLY A C 1
ATOM 798 O O . GLY A 1 101 ? -0.721 -9.279 9.929 1.00 87.50 101 GLY A O 1
ATOM 799 N N . HIS A 1 102 ? -0.397 -7.068 9.793 1.00 93.94 102 HIS A N 1
ATOM 800 C CA . HIS A 1 102 ? -0.153 -7.023 8.346 1.00 93.94 102 HIS A CA 1
ATOM 801 C C . HIS A 1 102 ? 1.267 -6.541 8.039 1.00 93.94 102 HIS A C 1
ATOM 803 O O . HIS A 1 102 ? 1.837 -5.769 8.799 1.00 93.94 102 HIS A O 1
ATOM 809 N N . VAL A 1 103 ? 1.811 -6.956 6.895 1.00 94.94 103 VAL A N 1
ATOM 810 C CA . VAL A 1 103 ? 3.049 -6.411 6.312 1.00 94.94 103 VAL A CA 1
ATOM 811 C C . VAL A 1 103 ? 2.834 -6.058 4.846 1.00 94.94 103 VAL A C 1
ATOM 813 O O . VAL A 1 103 ? 1.979 -6.653 4.188 1.00 94.94 103 VAL A O 1
ATOM 816 N N . LEU A 1 104 ? 3.617 -5.117 4.312 1.00 96.88 104 LEU A N 1
ATOM 817 C CA . LEU A 1 104 ? 3.562 -4.767 2.890 1.00 96.88 104 LEU A CA 1
ATOM 818 C C . LEU A 1 104 ? 4.145 -5.884 2.012 1.00 96.88 104 LEU A C 1
ATOM 820 O O . LEU A 1 104 ? 5.185 -6.467 2.325 1.00 96.88 104 LEU A O 1
ATOM 824 N N . THR A 1 105 ? 3.497 -6.145 0.879 1.00 96.50 105 THR A N 1
ATOM 825 C CA . THR A 1 105 ? 4.101 -6.866 -0.253 1.00 96.50 105 THR A CA 1
ATOM 826 C C . THR A 1 105 ? 5.042 -5.940 -1.028 1.00 96.50 105 THR A C 1
ATOM 828 O O . THR A 1 105 ? 5.118 -4.748 -0.734 1.00 96.50 105 THR A O 1
ATOM 831 N N . GLU A 1 106 ? 5.743 -6.447 -2.045 1.00 93.06 106 GLU A N 1
ATOM 832 C CA . GLU A 1 106 ? 6.539 -5.584 -2.932 1.00 93.06 106 GLU A CA 1
ATOM 833 C C . GLU A 1 106 ? 5.665 -4.529 -3.629 1.00 93.06 106 GLU A C 1
ATOM 835 O O . GLU A 1 106 ? 5.982 -3.341 -3.584 1.00 93.06 106 GLU A O 1
ATOM 840 N N . ILE A 1 107 ? 4.499 -4.921 -4.157 1.00 94.00 107 ILE A N 1
ATOM 841 C CA . ILE A 1 107 ? 3.524 -3.978 -4.733 1.00 94.00 107 ILE A CA 1
ATOM 842 C C . ILE A 1 107 ? 3.057 -2.964 -3.679 1.00 94.00 107 ILE A C 1
ATOM 844 O O . ILE A 1 107 ? 2.999 -1.765 -3.955 1.00 94.00 107 ILE A O 1
ATOM 848 N N . GLY A 1 108 ? 2.800 -3.411 -2.446 1.00 96.69 108 GLY A N 1
ATOM 849 C CA . GLY A 1 108 ? 2.472 -2.528 -1.327 1.00 96.69 108 GLY A CA 1
ATOM 850 C C . GLY A 1 108 ? 3.565 -1.511 -1.005 1.00 96.69 108 GLY A C 1
ATOM 851 O O . GLY A 1 108 ? 3.260 -0.349 -0.741 1.00 96.69 108 GLY A O 1
ATOM 852 N N . LYS A 1 109 ? 4.841 -1.912 -1.062 1.00 95.44 109 LYS A N 1
ATOM 853 C CA . LYS A 1 109 ? 5.984 -1.007 -0.865 1.00 95.44 109 LYS A CA 1
ATOM 854 C C . LYS A 1 109 ? 6.046 0.048 -1.965 1.00 95.44 109 LYS A C 1
ATOM 856 O O . LYS A 1 109 ? 6.191 1.228 -1.644 1.00 95.44 109 LYS A O 1
ATOM 861 N N . PHE A 1 110 ? 5.889 -0.336 -3.231 1.00 93.25 110 PHE A N 1
ATOM 862 C CA . PHE A 1 110 ? 5.839 0.627 -4.335 1.00 93.25 110 PHE A CA 1
ATOM 863 C C . PHE A 1 110 ? 4.652 1.584 -4.204 1.00 93.25 110 PHE A C 1
ATOM 865 O O . PHE A 1 110 ? 4.815 2.794 -4.360 1.00 93.25 110 PHE A O 1
ATOM 872 N N . TYR A 1 111 ? 3.480 1.075 -3.827 1.00 95.62 111 TYR A N 1
ATOM 873 C CA . TYR A 1 111 ? 2.311 1.914 -3.593 1.00 95.62 111 TYR A CA 1
ATOM 874 C C . TYR A 1 111 ? 2.522 2.898 -2.434 1.00 95.62 111 TYR A C 1
ATOM 876 O O . TYR A 1 111 ? 2.212 4.081 -2.553 1.00 95.62 111 TYR A O 1
ATOM 884 N N . ALA A 1 112 ? 3.127 2.452 -1.331 1.00 95.31 112 ALA A N 1
ATOM 885 C CA . ALA A 1 112 ? 3.492 3.336 -0.230 1.00 95.31 112 ALA A CA 1
ATOM 886 C C . ALA A 1 112 ? 4.488 4.428 -0.671 1.00 95.31 112 ALA A C 1
ATOM 888 O O . ALA A 1 112 ? 4.421 5.554 -0.186 1.00 95.31 112 ALA A O 1
ATOM 889 N N . GLU A 1 113 ? 5.390 4.125 -1.611 1.00 92.88 113 GLU A N 1
ATOM 890 C CA . GLU A 1 113 ? 6.314 5.116 -2.179 1.00 92.88 113 GLU A CA 1
ATOM 891 C C . GLU A 1 113 ? 5.574 6.155 -3.017 1.00 92.88 113 GLU A C 1
ATOM 893 O O . GLU A 1 113 ? 5.816 7.355 -2.885 1.00 92.88 113 GLU A O 1
ATOM 898 N N . TYR A 1 114 ? 4.631 5.694 -3.841 1.00 93.62 114 TYR A N 1
ATOM 899 C CA . TYR A 1 114 ? 3.746 6.563 -4.605 1.00 93.62 114 TYR A CA 1
ATOM 900 C C . TYR A 1 114 ? 2.988 7.527 -3.683 1.00 93.62 114 TYR A C 1
ATOM 902 O O . TYR A 1 114 ? 2.944 8.727 -3.968 1.00 93.62 114 TYR A O 1
ATOM 910 N N . LEU A 1 115 ? 2.439 7.021 -2.572 1.00 93.06 115 LEU A N 1
ATOM 911 C CA . LEU A 1 115 ? 1.728 7.837 -1.590 1.00 93.06 115 LEU A CA 1
ATOM 912 C C . LEU A 1 115 ? 2.646 8.893 -0.969 1.00 93.06 115 LEU A C 1
ATOM 914 O O . LEU A 1 115 ? 2.286 10.063 -0.969 1.00 93.06 115 LEU A O 1
ATOM 918 N N . LEU A 1 116 ? 3.845 8.522 -0.516 1.00 90.12 116 LEU A N 1
ATOM 919 C CA . LEU A 1 116 ? 4.794 9.476 0.072 1.00 90.12 116 LEU A CA 1
ATOM 920 C C . LEU A 1 116 ? 5.228 10.566 -0.919 1.00 90.12 116 LEU A C 1
ATOM 922 O O . LEU A 1 116 ? 5.306 11.736 -0.553 1.00 90.12 116 LEU A O 1
ATOM 926 N N . LYS A 1 117 ? 5.458 10.204 -2.186 1.00 85.94 117 LYS A N 1
ATOM 927 C CA . LYS A 1 117 ? 5.852 11.154 -3.237 1.00 85.94 117 LYS A CA 1
ATOM 928 C C . LYS A 1 117 ? 4.735 12.142 -3.589 1.00 85.94 117 LYS A C 1
ATOM 930 O O . LYS A 1 117 ? 5.012 13.309 -3.854 1.00 85.94 117 LYS A O 1
ATOM 935 N N . ASN A 1 118 ? 3.485 11.677 -3.637 1.00 80.69 118 ASN A N 1
ATOM 936 C CA . ASN A 1 118 ? 2.354 12.453 -4.161 1.00 80.69 118 ASN A CA 1
ATOM 937 C C . ASN A 1 118 ? 1.421 13.015 -3.074 1.00 80.69 118 ASN A C 1
ATOM 939 O O . ASN A 1 118 ? 0.574 13.854 -3.375 1.00 80.69 118 ASN A O 1
ATOM 943 N N . HIS A 1 119 ? 1.595 12.606 -1.817 1.00 68.12 119 HIS A N 1
ATOM 944 C CA . HIS A 1 119 ? 0.900 13.142 -0.647 1.00 68.12 119 HIS A CA 1
ATOM 945 C C . HIS A 1 119 ? 1.899 13.638 0.422 1.00 68.12 119 HIS A C 1
ATOM 947 O O . HIS A 1 119 ? 1.893 13.142 1.547 1.00 68.12 119 HIS A O 1
ATOM 953 N N . PRO A 1 120 ? 2.720 14.670 0.135 1.00 54.31 120 PRO A N 1
ATOM 954 C CA . PRO A 1 120 ? 3.673 15.237 1.103 1.00 54.31 120 PRO A CA 1
ATOM 955 C C . PRO A 1 120 ? 3.010 15.966 2.296 1.00 54.31 120 PRO A C 1
ATOM 957 O O . PRO A 1 120 ? 3.687 16.535 3.148 1.00 54.31 120 PRO A O 1
ATOM 960 N N . ASN A 1 121 ? 1.675 15.991 2.365 1.00 50.22 121 ASN A N 1
ATOM 961 C CA . ASN A 1 121 ? 0.914 16.865 3.258 1.00 50.22 121 ASN A CA 1
ATOM 962 C C . ASN A 1 121 ? 0.530 16.267 4.621 1.00 50.22 121 ASN A C 1
ATOM 964 O O . ASN A 1 121 ? -0.059 16.991 5.423 1.00 50.22 121 ASN A O 1
ATOM 968 N N . GLU A 1 122 ? 0.889 15.020 4.944 1.00 48.34 122 GLU A N 1
ATOM 969 C CA . GLU A 1 122 ? 0.726 14.538 6.328 1.00 48.34 122 GLU A CA 1
ATOM 970 C C . GLU A 1 122 ? 1.807 15.075 7.285 1.00 48.34 122 GLU A C 1
ATOM 972 O O . GLU A 1 122 ? 1.511 15.303 8.456 1.00 48.34 122 GLU A O 1
ATOM 977 N N . GLU A 1 123 ? 3.016 15.393 6.803 1.00 43.53 123 GLU A N 1
ATOM 978 C CA . GLU A 1 123 ? 4.047 16.043 7.636 1.00 43.53 123 GLU A CA 1
ATOM 979 C C . GLU A 1 123 ? 3.777 17.543 7.847 1.00 43.53 123 GLU A C 1
ATOM 981 O O . GLU A 1 123 ? 4.007 18.071 8.937 1.00 43.53 123 GLU A O 1
ATOM 986 N N . LYS A 1 124 ? 3.227 18.247 6.845 1.00 42.47 124 LYS A N 1
ATOM 987 C CA . LYS A 1 124 ? 2.890 19.680 6.969 1.00 42.47 124 LYS A CA 1
ATOM 988 C C . LYS A 1 124 ? 1.674 19.949 7.861 1.00 42.47 124 LYS A C 1
ATOM 990 O O . LYS A 1 124 ? 1.684 20.940 8.585 1.00 42.47 124 LYS A O 1
ATOM 995 N N . LYS A 1 125 ? 0.650 19.084 7.852 1.00 39.72 125 LYS A N 1
ATOM 996 C CA . LYS A 1 125 ? -0.531 19.248 8.723 1.00 39.72 125 LYS A CA 1
ATOM 997 C C . LYS A 1 125 ? -0.205 19.070 10.212 1.00 39.72 125 LYS A C 1
ATOM 999 O O . LYS A 1 125 ? -0.805 19.758 11.027 1.00 39.72 125 LYS A O 1
ATOM 1004 N N . GLN A 1 126 ? 0.751 18.206 10.573 1.00 45.72 126 GLN A N 1
ATOM 1005 C CA . GLN A 1 126 ? 1.139 18.003 11.978 1.00 45.72 126 GLN A CA 1
ATOM 1006 C C . GLN A 1 126 ? 1.932 19.187 12.549 1.00 45.72 126 GLN A C 1
ATOM 1008 O O . GLN A 1 126 ? 1.674 19.579 13.680 1.00 45.72 126 GLN A O 1
ATOM 1013 N N . LYS A 1 127 ? 2.808 19.828 11.758 1.00 44.41 127 LYS A N 1
ATOM 1014 C CA . LYS A 1 127 ? 3.543 21.036 12.191 1.00 44.41 127 LYS A CA 1
ATOM 1015 C C . LYS A 1 127 ? 2.641 22.241 12.492 1.00 44.41 127 LYS A C 1
ATOM 1017 O O . LYS A 1 127 ? 2.974 23.038 13.361 1.00 44.41 127 LYS A O 1
ATOM 1022 N N . LEU A 1 128 ? 1.521 22.372 11.779 1.00 45.34 128 LEU A N 1
ATOM 1023 C CA . LEU A 1 128 ? 0.561 23.475 11.939 1.00 45.34 128 LEU A CA 1
ATOM 1024 C C . LEU A 1 128 ? -0.387 23.307 13.137 1.00 45.34 128 LEU A C 1
ATOM 1026 O O . LEU A 1 128 ? -1.013 24.278 13.533 1.00 45.34 128 LEU A O 1
ATOM 1030 N N . LEU A 1 129 ? -0.513 22.096 13.688 1.00 44.72 129 LEU A N 1
ATOM 1031 C CA . LEU A 1 129 ? -1.348 21.811 14.865 1.00 44.72 129 LEU A CA 1
ATOM 1032 C C . LEU A 1 129 ? -0.543 21.789 16.176 1.00 44.72 129 LEU A C 1
ATOM 1034 O O . LEU A 1 129 ? -1.122 21.651 17.248 1.00 44.72 129 LEU A O 1
ATOM 1038 N N . SER A 1 130 ? 0.785 21.892 16.083 1.00 45.22 130 SER A N 1
ATOM 1039 C CA . SER A 1 130 ? 1.726 21.941 17.208 1.00 45.22 130 SER A CA 1
ATOM 1040 C C . SER A 1 130 ? 2.452 23.290 17.329 1.00 45.22 130 SER A C 1
ATOM 1042 O O . SER A 1 130 ? 3.435 23.377 18.062 1.00 45.22 130 SER A O 1
ATOM 1044 N N . SER A 1 131 ? 2.021 24.294 16.559 1.00 46.53 131 SER A N 1
ATOM 1045 C CA . SER A 1 131 ? 2.415 25.708 16.681 1.00 46.53 131 SER A CA 1
ATOM 1046 C C . SER A 1 131 ? 1.217 26.501 17.183 1.00 46.53 131 SER A C 1
ATOM 1048 O O . SER A 1 131 ? 1.440 27.464 17.942 1.00 46.53 131 SER A O 1
#

Sequence (131 aa):
MENEVETLKNSIEELKSLLKAISLSKMGPFHQLNERIKKGFRSSEKATTAIIELRKGKDTKEIADKLDVGPRAVRDKLNRMNEIAGDFFDSPLTRGIPRKGHVLTEIGKFYAEYLLKNHPNEEKKQKLLSS

Foldseek 3Di:
DVVVVVVVVVVVVVVVVVLLPQCLDCNHLLVVLLVLLVVQDPCSPLLLVLLLVLLVVDFLCRSCVVSVHDSVVNLVSQVSSQVSVCVRPVGGQWDQDPPGHIHGDPVSNSSSVSCVVVPVCVVVVVVVVVD

pLDDT: mean 87.0, std 14.24, range [39.72, 97.38]

Secondary structure (DSSP, 8-state):
-HHHHHHHHHHHHHHHHHHHHHHTSTTSHHHHHHHHHHHH-TTHHHHHHHHHHHHTT--HHHHHHHHTS-HHHHHHHHHHHHHHHHHHHSS-SEEEETTTEEEE-HHHHHHHHHHHHH-THHHHHHHHH--

Radius of gyration: 17.17 Å; chains: 1; bounding box: 49×40×40 Å